Protein AF-A0A536NZL5-F1 (afdb_monomer_lite)

Sequence (106 aa):
MLSHNQVSAVLCATDLERSRDFYEKRLGFVLSPKTIRNHLVFEFGNGETLVIYGRPSPSKADHTQLRFWSTAIEKDVKELVAAGVVFDELDMGAIKQSIILPRFPE

Radius of gyration: 14.48 Å; chains: 1; bounding box: 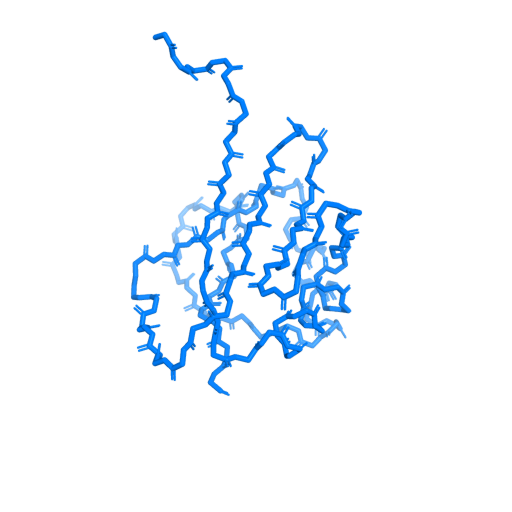34×28×32 Å

Structure (mmCIF, N/CA/C/O backbone):
data_AF-A0A536NZL5-F1
#
_entry.id   AF-A0A536NZL5-F1
#
loop_
_atom_site.group_PDB
_atom_site.id
_atom_site.type_symbol
_atom_site.label_atom_id
_atom_site.label_alt_id
_atom_site.label_comp_id
_atom_site.label_asym_id
_atom_site.label_entity_id
_atom_site.label_seq_id
_atom_site.pdbx_PDB_ins_code
_atom_site.Cartn_x
_atom_site.Cartn_y
_atom_site.Cartn_z
_atom_site.occupancy
_atom_site.B_iso_or_equiv
_atom_site.auth_seq_id
_atom_site.auth_comp_id
_atom_site.auth_asym_id
_atom_site.auth_atom_id
_atom_site.pdbx_PDB_model_num
ATOM 1 N N . MET A 1 1 ? 14.555 8.130 20.555 1.00 80.31 1 MET A N 1
ATOM 2 C CA . MET A 1 1 ? 14.855 9.260 19.645 1.00 80.31 1 MET A CA 1
ATOM 3 C C . MET A 1 1 ? 14.447 8.986 18.182 1.00 80.31 1 MET A C 1
ATOM 5 O O . MET A 1 1 ? 15.042 9.556 17.289 1.00 80.31 1 MET A O 1
ATOM 9 N N . LEU A 1 2 ? 13.411 8.180 17.897 1.00 92.00 2 LEU A N 1
ATOM 10 C CA . LEU A 1 2 ? 12.866 8.012 16.527 1.00 92.00 2 LEU A CA 1
ATOM 11 C C . LEU A 1 2 ? 11.328 7.987 16.481 1.00 92.00 2 LEU A C 1
ATOM 13 O O . LEU A 1 2 ? 10.746 8.035 15.408 1.00 92.00 2 LEU A O 1
ATOM 17 N N . SER A 1 3 ? 10.662 7.957 17.637 1.00 89.88 3 SER A N 1
ATOM 18 C CA . SER A 1 3 ? 9.207 7.816 17.764 1.00 89.88 3 SER A CA 1
ATOM 19 C C . SER A 1 3 ? 8.389 8.999 17.227 1.00 89.88 3 SER A C 1
ATOM 21 O O . SER A 1 3 ? 7.169 8.918 17.206 1.00 89.88 3 SER A O 1
ATOM 23 N N . HIS A 1 4 ? 9.046 10.093 16.829 1.00 88.69 4 HIS A N 1
ATOM 24 C CA . HIS A 1 4 ? 8.417 11.267 16.214 1.00 88.69 4 HIS A CA 1
ATOM 25 C C . HIS A 1 4 ? 8.686 11.360 14.706 1.00 88.69 4 HIS A C 1
ATOM 27 O O . HIS A 1 4 ? 8.263 12.321 14.070 1.00 88.69 4 HIS A O 1
ATOM 33 N N . ASN A 1 5 ? 9.412 10.396 14.135 1.00 90.69 5 ASN A N 1
ATOM 34 C CA . ASN A 1 5 ? 9.725 10.393 12.716 1.00 90.69 5 ASN A CA 1
ATOM 35 C C . ASN A 1 5 ? 8.619 9.692 11.925 1.00 90.69 5 ASN A C 1
ATOM 37 O O . ASN A 1 5 ? 7.966 8.768 12.408 1.00 90.69 5 ASN A O 1
ATOM 41 N N . GLN A 1 6 ? 8.478 10.108 10.672 1.00 90.31 6 GLN A N 1
ATOM 42 C CA . GLN A 1 6 ? 7.650 9.437 9.682 1.00 90.31 6 GLN A CA 1
ATOM 43 C C . GLN A 1 6 ? 8.131 7.994 9.471 1.00 90.31 6 GLN A C 1
ATOM 45 O O . GLN A 1 6 ? 9.335 7.737 9.374 1.00 90.31 6 GLN A O 1
ATOM 50 N N . VAL A 1 7 ? 7.189 7.058 9.370 1.00 91.25 7 VAL A N 1
ATOM 51 C CA . VAL A 1 7 ? 7.466 5.642 9.105 1.00 91.25 7 VAL A CA 1
ATOM 52 C C . VAL A 1 7 ? 6.944 5.239 7.736 1.00 91.25 7 VAL A C 1
ATOM 54 O O . VAL A 1 7 ? 5.992 5.817 7.212 1.00 91.25 7 VAL A O 1
ATOM 57 N N . SER A 1 8 ? 7.594 4.243 7.142 1.00 91.94 8 SER A N 1
ATOM 58 C CA . SER A 1 8 ? 7.187 3.683 5.856 1.00 91.94 8 SER A CA 1
ATOM 59 C C . SER A 1 8 ? 7.092 2.169 5.956 1.00 91.94 8 SER A C 1
ATOM 61 O O . SER A 1 8 ? 8.019 1.520 6.443 1.00 91.94 8 SER A O 1
ATOM 63 N N . ALA A 1 9 ? 5.984 1.607 5.481 1.00 91.75 9 ALA A N 1
ATOM 64 C CA . ALA A 1 9 ? 5.891 0.184 5.200 1.00 91.75 9 ALA A CA 1
ATOM 65 C C . ALA A 1 9 ? 6.513 -0.084 3.826 1.00 91.75 9 ALA A C 1
ATOM 67 O O . ALA A 1 9 ? 6.274 0.663 2.878 1.00 91.75 9 ALA A O 1
ATOM 68 N N . VAL A 1 10 ? 7.305 -1.151 3.710 1.00 90.88 10 VAL A N 1
ATOM 69 C CA . VAL A 1 10 ? 7.952 -1.522 2.448 1.00 90.88 10 VAL A CA 1
ATOM 70 C C . VAL A 1 10 ? 7.530 -2.929 2.063 1.00 90.88 10 VAL A C 1
ATOM 72 O O . VAL A 1 10 ? 7.778 -3.884 2.799 1.00 90.88 10 VAL A O 1
ATOM 75 N N . LEU A 1 11 ? 6.905 -3.044 0.899 1.00 90.06 11 LEU A N 1
ATOM 76 C CA . LEU A 1 11 ? 6.512 -4.298 0.272 1.00 90.06 11 LEU A CA 1
ATOM 77 C C . LEU A 1 11 ? 7.285 -4.474 -1.034 1.00 90.06 11 LEU A C 1
ATOM 79 O O . LEU A 1 11 ? 7.877 -3.536 -1.572 1.00 90.06 11 LEU A O 1
ATOM 83 N N . CYS A 1 12 ? 7.271 -5.691 -1.557 1.00 89.19 12 CYS A N 1
ATOM 84 C CA . CYS A 1 12 ? 7.812 -5.971 -2.875 1.00 89.19 12 CYS A CA 1
ATOM 85 C C . CYS A 1 12 ? 6.795 -6.738 -3.707 1.00 89.19 12 CYS A C 1
ATOM 87 O O . CYS A 1 12 ? 5.971 -7.472 -3.163 1.00 89.19 12 CYS A O 1
ATOM 89 N N . ALA A 1 13 ? 6.871 -6.555 -5.018 1.00 89.25 13 ALA A N 1
ATOM 90 C CA . ALA A 1 13 ? 6.006 -7.220 -5.974 1.00 89.25 13 ALA A CA 1
ATOM 91 C C . ALA A 1 13 ? 6.820 -7.730 -7.162 1.00 89.25 13 ALA A C 1
ATOM 93 O O . ALA A 1 13 ? 7.828 -7.135 -7.551 1.00 89.25 13 ALA A O 1
ATOM 94 N N . THR A 1 14 ? 6.374 -8.837 -7.742 1.00 90.19 14 THR A N 1
ATOM 95 C CA . THR A 1 14 ? 6.873 -9.336 -9.031 1.00 90.19 14 THR A CA 1
ATOM 96 C C . THR A 1 14 ? 6.202 -8.624 -10.203 1.00 90.19 14 THR A C 1
ATOM 98 O O . THR A 1 14 ? 6.811 -8.487 -11.259 1.00 90.19 14 THR A O 1
ATOM 101 N N . ASP A 1 15 ? 4.985 -8.118 -9.989 1.00 90.81 15 ASP A N 1
ATOM 102 C CA . ASP A 1 15 ? 4.206 -7.341 -10.949 1.00 90.81 15 ASP A CA 1
ATOM 103 C C . ASP A 1 15 ? 3.757 -6.011 -10.319 1.00 90.81 15 ASP A C 1
ATOM 105 O O . ASP A 1 15 ? 2.849 -5.951 -9.478 1.00 90.81 15 ASP A O 1
ATOM 109 N N . LEU A 1 16 ? 4.447 -4.930 -10.699 1.00 91.81 16 LEU A N 1
ATOM 110 C CA . LEU A 1 16 ? 4.163 -3.584 -10.205 1.00 91.81 16 LEU A CA 1
ATOM 111 C C . LEU A 1 16 ? 2.895 -2.985 -10.813 1.00 91.81 16 LEU A C 1
ATOM 113 O O . LEU A 1 16 ? 2.208 -2.250 -10.113 1.00 91.81 16 LEU A O 1
ATOM 117 N N . GLU A 1 17 ? 2.563 -3.289 -12.066 1.00 92.38 17 GLU A N 1
ATOM 118 C CA . GLU A 1 17 ? 1.351 -2.762 -12.708 1.00 92.38 17 GLU A CA 1
ATOM 119 C C . GLU A 1 17 ? 0.106 -3.378 -12.071 1.00 92.38 17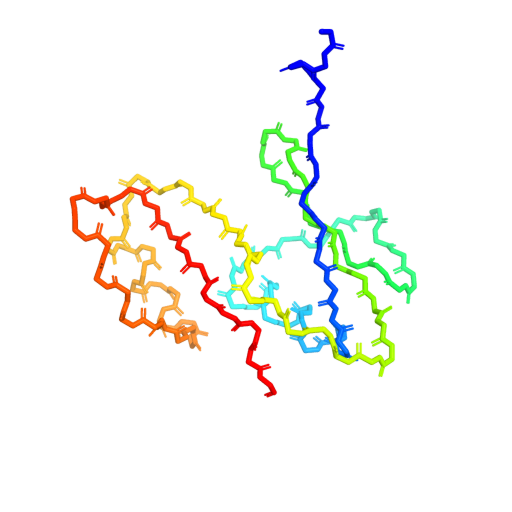 GLU A C 1
ATOM 121 O O . GLU A 1 17 ? -0.806 -2.660 -11.662 1.00 92.38 17 GLU A O 1
ATOM 126 N N . ARG A 1 18 ? 0.106 -4.697 -11.849 1.00 91.44 18 ARG A N 1
ATOM 127 C CA . ARG A 1 18 ? -0.971 -5.362 -11.105 1.00 91.44 18 ARG A CA 1
ATOM 128 C C . ARG A 1 18 ? -1.093 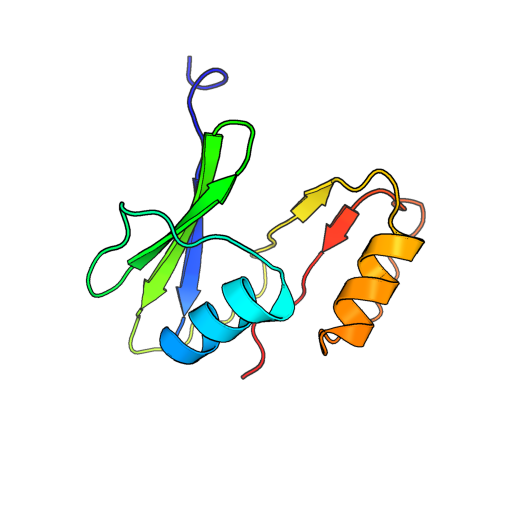-4.834 -9.680 1.00 91.44 18 ARG A C 1
ATOM 130 O O . ARG A 1 18 ? -2.205 -4.630 -9.195 1.00 91.44 18 ARG A O 1
ATOM 137 N N . SER A 1 19 ? 0.039 -4.608 -9.010 1.00 91.69 19 SER A N 1
ATOM 138 C CA . SER A 1 19 ? 0.045 -4.016 -7.670 1.00 91.69 19 SER A CA 1
ATOM 139 C C . SER A 1 19 ? -0.580 -2.625 -7.702 1.00 91.69 19 SER A C 1
ATOM 141 O O . SER A 1 19 ? -1.521 -2.360 -6.960 1.00 91.69 19 SER A O 1
ATOM 143 N N . ARG A 1 20 ? -0.117 -1.755 -8.602 1.00 93.00 20 ARG A N 1
ATOM 144 C CA . ARG A 1 20 ? -0.652 -0.407 -8.797 1.00 93.00 20 ARG A CA 1
ATOM 145 C C . ARG A 1 20 ? -2.162 -0.426 -9.008 1.00 93.00 20 ARG A C 1
ATOM 147 O O . ARG A 1 20 ? -2.873 0.275 -8.296 1.00 93.00 20 ARG A O 1
ATOM 154 N N . ASP A 1 21 ? -2.647 -1.265 -9.916 1.00 92.94 21 ASP A N 1
ATOM 155 C CA . ASP A 1 21 ? -4.073 -1.409 -10.201 1.00 92.94 21 ASP A CA 1
ATOM 156 C C . ASP A 1 21 ? -4.874 -1.833 -8.970 1.00 92.94 21 ASP A C 1
ATOM 158 O O . ASP A 1 21 ? -5.955 -1.298 -8.724 1.00 92.94 21 ASP A O 1
ATOM 162 N N . PHE A 1 22 ? -4.351 -2.760 -8.169 1.00 91.69 22 PHE A N 1
ATOM 163 C CA . PHE A 1 22 ? -4.991 -3.153 -6.920 1.00 91.69 22 PHE A CA 1
ATOM 164 C C . PHE A 1 22 ? -5.066 -1.981 -5.930 1.00 91.69 22 PHE A C 1
ATOM 166 O O . PHE A 1 22 ? -6.152 -1.629 -5.471 1.00 91.69 22 PHE A O 1
ATOM 173 N N . TYR A 1 23 ? -3.941 -1.330 -5.636 1.00 92.69 23 TYR A N 1
ATOM 174 C CA . TYR A 1 23 ? -3.903 -0.253 -4.645 1.00 92.69 23 TYR A CA 1
ATOM 175 C C . TYR A 1 23 ? -4.687 0.990 -5.090 1.00 92.69 23 TYR A C 1
ATOM 177 O O . TYR A 1 23 ? -5.455 1.525 -4.294 1.00 92.69 23 TYR A O 1
ATOM 185 N N . GLU A 1 24 ? -4.576 1.424 -6.347 1.00 92.88 24 GLU A N 1
ATOM 186 C CA . GLU A 1 24 ? -5.299 2.607 -6.834 1.00 92.88 24 GLU A CA 1
ATOM 187 C C . GLU A 1 24 ? -6.780 2.319 -7.093 1.00 92.88 24 GLU A C 1
ATOM 189 O O . GLU A 1 24 ? -7.648 3.045 -6.614 1.00 92.88 24 GLU A O 1
ATOM 194 N N . LYS A 1 25 ? -7.102 1.256 -7.841 1.00 91.25 25 LYS A N 1
ATOM 195 C CA . LYS A 1 25 ? -8.477 1.043 -8.327 1.00 91.25 25 LYS A CA 1
ATOM 196 C C . LYS A 1 25 ? -9.352 0.281 -7.338 1.00 91.25 25 LYS A C 1
ATOM 198 O O . LYS A 1 25 ? -10.566 0.457 -7.368 1.00 91.25 25 LYS A O 1
ATOM 203 N N . ARG A 1 26 ? -8.774 -0.596 -6.508 1.00 89.81 26 ARG A N 1
ATOM 204 C CA . ARG A 1 26 ? -9.540 -1.435 -5.564 1.00 89.81 26 ARG A CA 1
ATOM 205 C C . ARG A 1 26 ? -9.567 -0.828 -4.169 1.00 89.81 26 ARG A C 1
ATOM 207 O O . ARG A 1 26 ? -10.624 -0.794 -3.554 1.00 89.81 26 ARG A O 1
ATOM 214 N N . LEU A 1 27 ? -8.423 -0.336 -3.691 1.00 91.06 27 LEU A N 1
ATOM 215 C CA . LEU A 1 27 ? -8.311 0.265 -2.356 1.00 91.06 27 LEU A CA 1
ATOM 216 C C . LEU A 1 27 ? -8.444 1.793 -2.353 1.00 91.06 27 LEU A C 1
ATOM 218 O O . LEU A 1 27 ? -8.515 2.389 -1.281 1.00 91.06 27 LEU A O 1
ATOM 222 N N . GLY A 1 28 ? -8.470 2.431 -3.527 1.00 91.56 28 GLY A N 1
ATOM 223 C CA . GLY A 1 28 ? -8.629 3.880 -3.645 1.00 91.56 28 GLY A CA 1
ATOM 224 C C . GLY A 1 28 ? -7.399 4.682 -3.216 1.00 91.56 28 GLY A C 1
ATOM 225 O O . GLY A 1 28 ? -7.529 5.858 -2.879 1.00 91.56 28 GLY A O 1
ATOM 226 N N . PHE A 1 29 ? -6.210 4.072 -3.174 1.00 93.25 29 PHE A N 1
ATOM 227 C CA . PHE A 1 29 ? -4.994 4.794 -2.806 1.00 93.25 29 PHE A CA 1
ATOM 228 C C . PHE A 1 29 ? -4.594 5.759 -3.915 1.00 93.25 29 PHE A C 1
ATOM 230 O O . PHE A 1 29 ? -4.787 5.496 -5.098 1.00 93.25 29 PHE A O 1
ATOM 237 N N . VAL A 1 30 ? -3.993 6.876 -3.520 1.00 93.88 30 VAL A N 1
ATOM 238 C CA . VAL A 1 30 ? -3.511 7.887 -4.458 1.00 93.88 30 VAL A CA 1
ATOM 239 C C . VAL A 1 30 ? -2.006 7.737 -4.604 1.00 93.88 30 VAL A C 1
ATOM 241 O O . VAL A 1 30 ? -1.266 7.805 -3.619 1.00 93.88 30 VAL A O 1
ATOM 244 N N . LEU A 1 31 ? -1.550 7.521 -5.836 1.00 95.19 31 LEU A N 1
ATOM 245 C CA . LEU A 1 31 ? -0.129 7.435 -6.135 1.00 95.19 31 LEU A CA 1
ATOM 246 C C . LEU A 1 31 ? 0.558 8.782 -5.867 1.00 95.19 31 LEU A C 1
ATOM 248 O O . LEU A 1 31 ? 0.151 9.828 -6.372 1.00 95.19 31 LEU A O 1
ATOM 252 N N . SER A 1 32 ? 1.631 8.751 -5.083 1.00 95.81 32 SER A N 1
ATOM 253 C CA . SER A 1 32 ? 2.420 9.935 -4.763 1.00 95.81 32 SER A CA 1
ATOM 254 C C . SER A 1 32 ? 3.235 10.392 -5.978 1.00 95.81 32 SER A C 1
ATOM 256 O O . SER A 1 32 ? 3.840 9.552 -6.661 1.00 95.81 32 SER A O 1
ATOM 258 N N . PRO A 1 33 ? 3.386 11.715 -6.188 1.00 94.00 33 PRO A N 1
ATOM 259 C CA . PRO A 1 33 ? 4.326 12.279 -7.159 1.00 94.00 33 PRO A CA 1
ATOM 260 C C . PRO A 1 33 ? 5.788 11.859 -6.938 1.00 94.00 33 PRO A C 1
ATOM 262 O O . PRO A 1 33 ? 6.614 12.025 -7.831 1.00 94.00 33 PRO A O 1
ATOM 265 N N . LYS A 1 34 ? 6.123 11.320 -5.757 1.00 91.69 34 LYS A N 1
ATOM 266 C CA . LYS A 1 34 ? 7.461 10.811 -5.408 1.00 91.69 34 LYS A CA 1
ATOM 267 C C . LYS A 1 34 ? 7.760 9.415 -5.977 1.00 91.69 34 LYS A C 1
ATOM 269 O O . LYS A 1 34 ? 8.853 8.894 -5.765 1.00 91.69 34 LYS A O 1
ATOM 274 N N . THR A 1 35 ? 6.801 8.802 -6.667 1.00 93.69 35 THR A N 1
ATOM 275 C CA . THR A 1 35 ? 6.947 7.502 -7.337 1.00 93.69 35 THR A CA 1
ATOM 276 C C . THR A 1 35 ? 8.060 7.535 -8.390 1.00 93.69 35 THR A C 1
ATOM 278 O O . THR A 1 35 ? 8.183 8.490 -9.155 1.00 93.69 35 THR A O 1
ATOM 281 N N . ILE A 1 36 ? 8.867 6.472 -8.456 1.00 93.69 36 ILE A N 1
ATOM 282 C CA . ILE A 1 36 ? 9.976 6.325 -9.417 1.00 93.69 36 ILE A CA 1
ATOM 283 C C . ILE A 1 36 ? 9.870 4.999 -10.182 1.00 93.69 36 ILE A C 1
ATOM 285 O O . ILE A 1 36 ? 9.125 4.108 -9.789 1.00 93.69 36 ILE A O 1
ATOM 289 N N . ARG A 1 37 ? 10.659 4.836 -11.257 1.00 85.25 37 ARG A N 1
ATOM 290 C CA . ARG A 1 37 ? 10.575 3.762 -12.281 1.00 85.25 37 ARG A CA 1
ATOM 291 C C . ARG A 1 37 ? 10.496 2.299 -11.778 1.00 85.25 37 ARG A C 1
ATOM 293 O O . ARG A 1 37 ? 10.187 1.424 -12.571 1.00 85.25 37 ARG A O 1
ATOM 300 N N . ASN A 1 38 ? 10.753 2.010 -10.502 1.00 93.12 38 ASN A N 1
ATOM 301 C CA . ASN A 1 38 ? 10.603 0.666 -9.915 1.00 93.12 38 ASN A CA 1
ATOM 302 C C . ASN A 1 38 ? 10.000 0.682 -8.495 1.00 93.12 38 ASN A C 1
ATOM 304 O O . ASN A 1 38 ? 10.156 -0.287 -7.758 1.00 93.12 38 ASN A O 1
ATOM 308 N N . HIS A 1 39 ? 9.402 1.798 -8.074 1.00 95.44 39 HIS A N 1
ATOM 309 C CA . HIS A 1 39 ? 8.851 1.970 -6.730 1.00 95.44 39 HIS A CA 1
ATOM 310 C C . HIS A 1 39 ? 7.546 2.749 -6.808 1.00 95.44 39 HIS A C 1
ATOM 312 O O . HIS A 1 39 ? 7.575 3.936 -7.128 1.00 95.44 39 HIS A O 1
ATOM 318 N N . LEU A 1 40 ? 6.434 2.110 -6.460 1.00 96.00 40 LEU A N 1
ATOM 319 C CA . LEU A 1 40 ? 5.179 2.799 -6.177 1.00 96.00 40 LEU A CA 1
ATOM 320 C C . LEU A 1 40 ? 5.267 3.398 -4.778 1.00 96.00 40 LEU A C 1
ATOM 322 O O . LEU A 1 40 ? 5.692 2.712 -3.846 1.00 96.00 40 LEU A O 1
ATOM 326 N N . VAL A 1 41 ? 4.860 4.653 -4.634 1.00 96.69 41 VAL A N 1
ATOM 327 C CA . VAL A 1 41 ? 4.780 5.326 -3.337 1.00 96.69 41 VAL A CA 1
ATOM 328 C C . VAL A 1 41 ? 3.347 5.789 -3.128 1.00 96.69 41 VAL A C 1
ATOM 330 O O . VAL A 1 41 ? 2.813 6.514 -3.961 1.00 96.69 41 VAL A O 1
ATOM 333 N N . PHE A 1 42 ? 2.741 5.398 -2.012 1.00 95.69 42 PHE A N 1
ATOM 334 C CA . PHE A 1 42 ? 1.443 5.896 -1.555 1.00 95.69 42 PHE A CA 1
ATOM 335 C C . PHE A 1 42 ? 1.640 6.663 -0.249 1.00 95.69 42 PHE A C 1
ATOM 337 O O . PHE A 1 42 ? 2.365 6.199 0.632 1.00 95.69 42 PHE A O 1
ATOM 344 N N . GLU A 1 43 ? 1.015 7.831 -0.133 1.00 93.94 43 GLU A N 1
ATOM 345 C CA . GLU A 1 43 ? 1.085 8.692 1.052 1.00 93.94 43 GLU A CA 1
ATOM 346 C C . GLU A 1 43 ? -0.276 8.712 1.755 1.00 93.94 43 GLU A C 1
ATOM 348 O O . GLU A 1 43 ? -1.313 8.872 1.110 1.00 93.94 43 GLU A O 1
ATOM 353 N N . PHE A 1 44 ? -0.273 8.548 3.078 1.00 90.00 44 PHE A N 1
ATOM 354 C CA . PHE A 1 44 ? 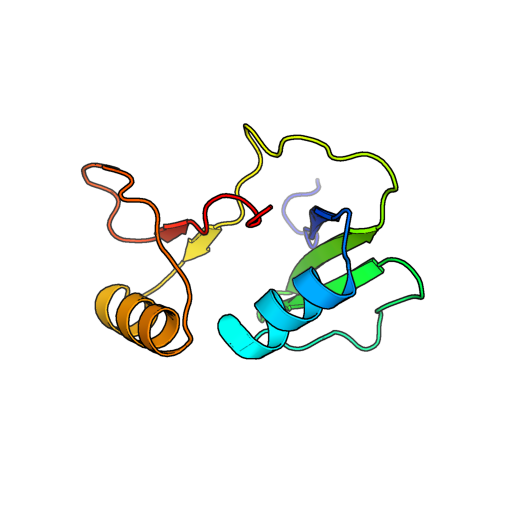-1.476 8.567 3.910 1.00 90.00 44 PHE A CA 1
ATOM 355 C C . PHE A 1 44 ? -1.551 9.845 4.756 1.00 90.00 44 PHE A C 1
ATOM 357 O O . PHE A 1 44 ? -0.574 10.579 4.909 1.00 90.00 44 PHE A O 1
ATOM 364 N N . GLY A 1 45 ? -2.737 10.125 5.304 1.00 78.31 45 GLY A N 1
ATOM 365 C CA . GLY A 1 45 ? -3.075 11.426 5.896 1.00 78.31 45 GLY A CA 1
ATOM 366 C C . GLY A 1 45 ? -2.189 11.897 7.057 1.00 78.31 45 GLY A C 1
ATOM 367 O O . GLY A 1 45 ? -2.014 13.102 7.208 1.00 78.31 45 GLY A O 1
ATOM 368 N N . ASN A 1 46 ? -1.588 10.989 7.836 1.00 82.75 46 ASN A N 1
ATOM 369 C CA . ASN A 1 46 ? -0.694 11.348 8.949 1.00 82.75 46 ASN A CA 1
ATOM 370 C C . ASN A 1 46 ? 0.796 11.271 8.569 1.00 82.75 46 ASN A C 1
ATOM 372 O O . ASN A 1 46 ? 1.678 11.342 9.425 1.00 82.75 46 ASN A O 1
ATOM 376 N N . GLY A 1 47 ? 1.084 11.167 7.270 1.00 87.00 47 GLY A N 1
ATOM 377 C CA . GLY A 1 47 ? 2.429 11.105 6.728 1.00 87.00 47 GLY A CA 1
ATOM 378 C C . GLY A 1 47 ? 2.983 9.689 6.618 1.00 87.00 47 GLY A C 1
ATOM 379 O O . GLY A 1 47 ? 4.053 9.529 6.061 1.00 87.00 47 GLY A O 1
ATOM 380 N N . GLU A 1 48 ? 2.330 8.624 7.065 1.00 91.88 48 GLU A N 1
ATOM 381 C CA . GLU A 1 48 ? 2.834 7.277 6.777 1.00 91.88 48 GLU A CA 1
ATOM 382 C C . GLU A 1 48 ? 2.894 7.040 5.265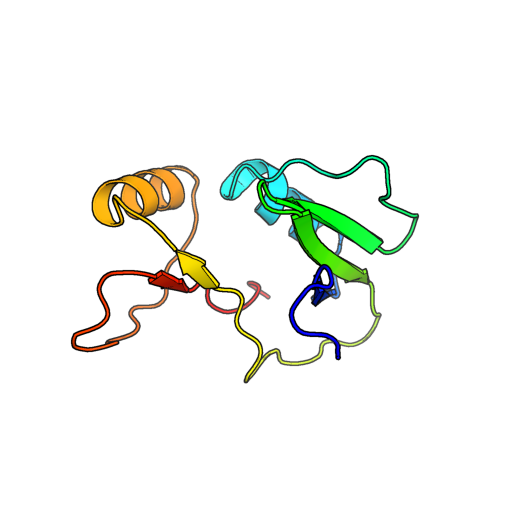 1.00 91.88 48 GLU A C 1
ATOM 384 O O . GLU A 1 48 ? 2.073 7.558 4.502 1.00 91.88 48 GLU A O 1
ATOM 389 N N . THR A 1 49 ? 3.868 6.247 4.818 1.00 94.31 49 THR A N 1
ATOM 390 C CA . THR A 1 49 ? 3.944 5.859 3.406 1.00 94.31 49 THR A CA 1
ATOM 391 C C . THR A 1 49 ? 3.970 4.351 3.227 1.00 94.31 49 THR A C 1
ATOM 393 O O . THR A 1 49 ? 4.457 3.605 4.082 1.00 94.31 49 THR A O 1
ATOM 396 N N . LEU A 1 50 ? 3.439 3.898 2.096 1.00 94.31 50 LEU A N 1
ATOM 397 C CA . LEU A 1 50 ? 3.632 2.548 1.591 1.00 94.31 50 LEU A CA 1
ATOM 398 C C . LEU A 1 50 ? 4.509 2.624 0.347 1.00 94.31 50 LEU A C 1
ATOM 400 O O . LEU A 1 50 ? 4.146 3.272 -0.633 1.00 94.31 50 LEU A O 1
ATOM 404 N N . VAL A 1 51 ? 5.638 1.924 0.383 1.00 94.88 51 VAL A N 1
ATOM 405 C CA . VAL A 1 51 ? 6.532 1.761 -0.762 1.00 94.88 51 VAL A CA 1
ATOM 406 C C . VAL A 1 51 ? 6.420 0.334 -1.276 1.00 94.88 51 VAL A C 1
ATOM 408 O O . VAL A 1 51 ? 6.583 -0.614 -0.510 1.00 94.88 51 VAL A O 1
ATOM 411 N N . ILE A 1 52 ? 6.177 0.171 -2.574 1.00 93.44 52 ILE A N 1
ATOM 412 C CA . ILE A 1 52 ? 6.152 -1.139 -3.233 1.00 93.44 52 ILE A CA 1
ATOM 413 C C . ILE A 1 52 ? 7.189 -1.141 -4.335 1.00 93.44 52 ILE A C 1
ATOM 415 O O . ILE A 1 52 ? 7.043 -0.409 -5.313 1.00 93.44 52 ILE A O 1
ATOM 419 N N . TYR A 1 53 ? 8.228 -1.957 -4.187 1.00 93.56 53 TYR A N 1
ATOM 420 C CA . TYR A 1 53 ? 9.288 -2.044 -5.186 1.00 93.56 53 TYR A CA 1
ATOM 421 C C . TYR A 1 53 ? 9.245 -3.349 -5.977 1.00 93.56 53 TYR A C 1
ATOM 423 O O . TYR A 1 53 ? 8.895 -4.413 -5.461 1.00 93.56 53 TYR A O 1
ATOM 431 N N . GLY A 1 54 ? 9.611 -3.260 -7.253 1.00 91.75 54 GLY A N 1
ATOM 432 C CA . GLY A 1 54 ? 9.641 -4.406 -8.152 1.00 91.75 54 GLY A CA 1
ATOM 433 C C . GLY A 1 54 ? 10.882 -5.262 -7.919 1.00 91.75 54 GLY A C 1
ATOM 434 O O . GLY A 1 54 ? 11.995 -4.732 -7.824 1.00 91.75 54 GLY A O 1
ATOM 435 N N . ARG A 1 55 ? 10.717 -6.587 -7.862 1.00 88.75 55 ARG A N 1
ATOM 436 C CA . ARG A 1 55 ? 11.834 -7.544 -7.842 1.00 88.75 55 ARG A CA 1
ATOM 437 C C . ARG A 1 55 ? 11.536 -8.782 -8.701 1.00 88.75 55 ARG A C 1
ATOM 439 O O . ARG A 1 55 ? 10.395 -9.225 -8.744 1.00 88.75 55 ARG A O 1
ATOM 446 N N . PRO A 1 56 ? 12.552 -9.389 -9.341 1.00 82.06 56 PRO A N 1
ATOM 447 C CA . PRO A 1 56 ? 12.341 -10.458 -10.323 1.00 82.06 56 PRO A CA 1
ATOM 448 C C . PRO A 1 56 ? 11.953 -11.818 -9.724 1.00 82.06 56 PRO A C 1
ATOM 450 O O . PRO A 1 56 ? 11.450 -12.676 -10.438 1.00 82.06 56 PRO A O 1
ATOM 453 N N . SER A 1 57 ? 12.210 -12.046 -8.434 1.00 79.19 57 SER A N 1
ATOM 454 C CA . SER A 1 57 ? 11.924 -13.318 -7.763 1.00 79.19 57 SER A CA 1
ATOM 455 C C . SER A 1 57 ? 10.865 -13.105 -6.683 1.00 79.19 57 SER A C 1
ATOM 457 O O . SER A 1 57 ? 11.013 -12.157 -5.899 1.00 79.19 57 SER A O 1
ATOM 459 N N . PRO A 1 58 ? 9.824 -13.955 -6.616 1.00 65.81 58 PRO A N 1
ATOM 460 C CA . PRO A 1 58 ? 8.805 -13.841 -5.588 1.00 65.81 58 PRO A CA 1
ATOM 461 C C . PRO A 1 58 ? 9.432 -14.065 -4.211 1.00 65.81 58 PRO A C 1
ATOM 463 O O . PRO A 1 58 ? 10.143 -15.044 -3.985 1.00 65.81 58 PRO A O 1
ATOM 466 N N . SER A 1 59 ? 9.139 -13.181 -3.261 1.00 66.81 59 SER A N 1
ATOM 467 C CA . SER A 1 59 ? 9.175 -13.566 -1.851 1.00 66.81 59 SER A CA 1
ATOM 468 C C . SER A 1 59 ? 7.767 -13.877 -1.401 1.00 66.81 59 SER A C 1
ATOM 470 O O . SER A 1 59 ? 6.861 -13.073 -1.616 1.00 66.81 59 SER A O 1
ATOM 472 N N . LYS A 1 60 ? 7.600 -14.998 -0.705 1.00 65.75 60 LYS A N 1
ATOM 473 C CA . LYS A 1 60 ? 6.382 -15.220 0.059 1.00 65.75 60 LYS A CA 1
ATOM 474 C C . LYS A 1 60 ? 6.339 -14.200 1.194 1.00 65.75 60 LYS A C 1
ATOM 476 O O . LYS A 1 60 ? 7.224 -14.169 2.046 1.00 65.75 60 LYS A O 1
ATOM 481 N N . ALA A 1 61 ? 5.326 -13.341 1.186 1.00 71.31 61 ALA A N 1
ATOM 482 C CA . ALA A 1 61 ? 5.042 -12.427 2.286 1.00 71.31 61 ALA A CA 1
ATOM 483 C C . ALA A 1 61 ? 4.334 -13.196 3.418 1.00 71.31 61 ALA A C 1
ATOM 485 O O . ALA A 1 61 ? 3.177 -12.937 3.732 1.00 71.31 61 ALA A O 1
ATOM 486 N N . ASP A 1 62 ? 5.006 -14.196 3.997 1.00 70.38 62 ASP A N 1
ATOM 487 C CA . ASP A 1 62 ? 4.401 -15.095 4.994 1.00 70.38 62 ASP A CA 1
ATOM 488 C C . ASP A 1 62 ? 4.104 -14.386 6.329 1.00 70.38 62 ASP A C 1
ATOM 490 O O . ASP A 1 62 ? 3.217 -14.805 7.069 1.00 70.38 62 ASP A O 1
ATOM 494 N N . HIS A 1 63 ? 4.816 -13.291 6.619 1.00 75.81 63 HIS A N 1
ATOM 495 C CA . HIS A 1 63 ? 4.740 -12.575 7.899 1.00 75.81 63 HIS A CA 1
ATOM 496 C C . HIS A 1 63 ? 4.558 -11.059 7.760 1.00 75.81 63 HIS A C 1
ATOM 498 O O . HIS A 1 63 ? 4.491 -10.350 8.763 1.00 75.81 63 HIS A O 1
ATOM 504 N N . THR A 1 64 ? 4.490 -10.539 6.536 1.00 81.25 64 THR A N 1
ATOM 505 C CA . THR A 1 64 ? 4.355 -9.099 6.304 1.00 81.25 64 THR A CA 1
ATOM 506 C C . THR A 1 64 ? 2.881 -8.733 6.220 1.00 81.25 64 THR A C 1
ATOM 508 O O . THR A 1 64 ? 2.169 -9.231 5.355 1.00 81.25 64 THR A O 1
ATOM 511 N N . GLN A 1 65 ? 2.430 -7.849 7.109 1.00 80.75 65 GLN A N 1
ATOM 512 C CA . GLN A 1 65 ? 1.058 -7.347 7.129 1.00 80.75 65 GLN A CA 1
ATOM 513 C C . GLN A 1 65 ? 1.063 -5.825 7.036 1.00 80.75 65 GLN A C 1
ATOM 515 O O . GLN A 1 65 ? 1.864 -5.159 7.693 1.00 80.75 65 GLN A O 1
ATOM 520 N N . LEU A 1 66 ? 0.128 -5.284 6.258 1.00 83.12 66 LEU A N 1
ATOM 521 C CA . LEU A 1 66 ? -0.244 -3.878 6.300 1.00 83.12 66 LEU A CA 1
ATOM 522 C C . LEU A 1 66 ? -1.631 -3.784 6.929 1.00 83.12 66 LEU A C 1
ATOM 524 O O . LEU A 1 66 ? -2.552 -4.493 6.524 1.00 83.12 66 LEU A O 1
ATOM 528 N N . ARG A 1 67 ? -1.756 -2.937 7.947 1.00 84.00 67 ARG A N 1
ATOM 529 C CA . ARG A 1 67 ? -2.977 -2.802 8.733 1.00 84.00 67 ARG A CA 1
ATOM 530 C C . ARG A 1 67 ? -3.506 -1.385 8.636 1.00 84.00 67 ARG A C 1
ATOM 532 O O . ARG A 1 67 ? -2.752 -0.437 8.838 1.00 84.00 67 ARG A O 1
ATOM 539 N N . PHE A 1 68 ? -4.813 -1.278 8.438 1.00 83.31 68 PHE A N 1
ATOM 540 C CA . PHE A 1 68 ? -5.537 -0.016 8.506 1.00 83.31 68 PHE A CA 1
ATOM 541 C C . PHE A 1 68 ? -6.488 -0.030 9.693 1.00 83.31 68 PHE A C 1
ATOM 543 O O . PHE A 1 68 ? -7.145 -1.040 9.963 1.00 83.31 68 PHE A O 1
ATOM 550 N N . TRP A 1 69 ? -6.547 1.095 10.397 1.00 84.81 69 TRP A N 1
ATOM 551 C CA . TRP A 1 69 ? -7.546 1.332 11.428 1.00 84.81 69 TRP A CA 1
ATOM 552 C C . TRP A 1 69 ? -8.804 1.878 10.772 1.00 84.81 69 TRP A C 1
ATOM 554 O O . TRP A 1 69 ? -8.736 2.843 10.013 1.00 84.81 69 TRP A O 1
ATOM 564 N N . SER A 1 70 ? -9.939 1.261 11.078 1.00 84.00 70 SER A N 1
ATOM 565 C CA . SER A 1 70 ? -11.239 1.682 10.571 1.00 84.00 70 SER A CA 1
ATOM 566 C C . SER A 1 70 ? -12.168 2.005 11.731 1.00 84.00 70 SER A C 1
ATOM 568 O O . SER A 1 70 ? -12.193 1.308 12.747 1.00 84.00 70 SER A O 1
ATOM 570 N N . THR A 1 71 ? -12.954 3.064 11.567 1.00 87.38 71 THR A N 1
ATOM 571 C CA . THR A 1 71 ? -14.038 3.432 12.484 1.00 87.38 71 THR A CA 1
ATOM 572 C C . THR A 1 71 ? -15.385 2.835 12.059 1.00 87.38 71 THR A C 1
ATOM 574 O O . THR A 1 71 ? -16.357 2.958 12.802 1.00 87.38 71 THR A O 1
ATOM 577 N N . ALA A 1 72 ? -15.455 2.179 10.892 1.00 88.00 72 ALA A N 1
ATOM 578 C CA . ALA A 1 72 ? -16.679 1.653 10.289 1.00 88.00 72 ALA A CA 1
ATOM 579 C C . ALA A 1 72 ? -16.409 0.388 9.444 1.00 88.00 72 ALA A C 1
ATOM 581 O O . ALA A 1 72 ? -16.696 0.357 8.249 1.00 88.00 72 ALA A O 1
ATOM 582 N N . ILE A 1 73 ? -15.882 -0.675 10.068 1.00 85.56 73 ILE A N 1
ATOM 583 C CA . ILE A 1 73 ? -15.427 -1.886 9.354 1.00 85.56 73 ILE A CA 1
ATOM 584 C C . ILE A 1 73 ? -16.467 -2.459 8.398 1.00 85.56 73 ILE A C 1
ATOM 586 O O . ILE A 1 73 ? -16.132 -2.791 7.270 1.00 85.56 73 ILE A O 1
ATOM 590 N N . GLU A 1 74 ? -17.719 -2.595 8.830 1.00 85.31 74 GLU A N 1
ATOM 591 C CA . GLU A 1 74 ? -18.771 -3.213 8.011 1.00 85.31 74 GLU A CA 1
ATOM 592 C C . GLU A 1 74 ? -18.998 -2.448 6.702 1.00 85.31 74 GLU A C 1
ATOM 594 O O . GLU A 1 74 ? -19.217 -3.050 5.650 1.00 85.31 74 GLU A O 1
ATOM 599 N N . LYS A 1 75 ? -18.903 -1.115 6.762 1.00 89.88 75 LYS A N 1
ATOM 600 C CA . LYS A 1 75 ? -19.004 -0.246 5.592 1.00 89.88 75 LYS A CA 1
ATOM 601 C C . LYS A 1 75 ? -17.785 -0.425 4.689 1.00 89.88 75 LYS A C 1
ATOM 603 O O . LYS A 1 75 ? -17.961 -0.693 3.504 1.00 89.88 75 LYS A O 1
ATOM 608 N N . ASP A 1 76 ? -16.584 -0.329 5.249 1.00 88.81 76 ASP A N 1
ATOM 609 C CA . ASP A 1 76 ? -15.340 -0.420 4.482 1.00 88.81 76 ASP A CA 1
ATOM 610 C C . ASP A 1 76 ? -15.203 -1.792 3.807 1.00 88.81 76 ASP A C 1
ATOM 612 O O . ASP A 1 76 ? -14.909 -1.875 2.619 1.00 88.81 76 ASP A O 1
ATOM 616 N N . VAL A 1 77 ? -15.500 -2.883 4.522 1.00 87.19 77 VAL A N 1
ATOM 617 C CA . VAL A 1 77 ? -15.508 -4.243 3.958 1.00 87.19 77 VAL A CA 1
ATOM 618 C C . VAL A 1 77 ? -16.514 -4.344 2.816 1.00 87.19 77 VAL A C 1
ATOM 620 O O . VAL A 1 77 ? -16.179 -4.875 1.761 1.00 87.19 77 VAL A O 1
ATOM 623 N N . LYS A 1 78 ? -17.729 -3.806 2.977 1.00 89.06 78 LYS A N 1
ATOM 624 C CA . LYS A 1 78 ? -18.741 -3.814 1.912 1.00 89.06 78 LYS A CA 1
ATOM 625 C C . LYS A 1 78 ? -18.267 -3.064 0.665 1.00 89.06 78 LYS A C 1
ATOM 627 O O . LYS A 1 78 ? -18.473 -3.556 -0.444 1.00 89.06 78 LYS A O 1
ATOM 632 N N . GLU A 1 79 ? -17.651 -1.897 0.830 1.00 91.25 79 GLU A N 1
ATOM 633 C CA . GLU A 1 79 ? -17.110 -1.102 -0.281 1.00 91.25 79 GLU A CA 1
ATOM 634 C C . GLU A 1 79 ? -15.950 -1.824 -0.976 1.00 91.25 79 GLU A C 1
ATOM 636 O O . GLU A 1 79 ? -15.937 -1.925 -2.202 1.00 91.25 79 GLU A O 1
ATOM 641 N N . LEU A 1 80 ? -15.031 -2.413 -0.210 1.00 90.44 80 LEU A N 1
ATOM 642 C CA . LEU A 1 80 ? -13.892 -3.166 -0.735 1.00 90.44 80 LEU A CA 1
ATOM 643 C C . LEU A 1 80 ? -14.334 -4.439 -1.473 1.00 90.44 80 LEU A C 1
ATOM 645 O O . LEU A 1 80 ? -13.843 -4.713 -2.568 1.00 90.44 80 LEU A O 1
ATOM 649 N N . VAL A 1 81 ? -15.310 -5.182 -0.942 1.00 88.88 81 VAL A N 1
ATOM 650 C CA . VAL A 1 81 ? -15.909 -6.340 -1.631 1.00 88.88 81 VAL A CA 1
ATOM 651 C C . VAL A 1 81 ? -16.602 -5.907 -2.923 1.00 88.88 81 VAL A C 1
ATOM 653 O O . VAL A 1 81 ? -16.411 -6.543 -3.958 1.00 88.88 81 VAL A O 1
ATOM 656 N N . ALA A 1 82 ? -17.362 -4.806 -2.907 1.00 90.81 82 ALA A N 1
ATOM 657 C CA . ALA A 1 82 ? -17.981 -4.260 -4.117 1.00 90.81 82 ALA A CA 1
ATOM 658 C C . ALA A 1 82 ? -16.933 -3.813 -5.152 1.00 90.81 82 ALA A C 1
ATOM 660 O O . ALA A 1 82 ? -17.150 -3.946 -6.357 1.00 90.81 82 ALA A O 1
ATOM 661 N N . ALA A 1 83 ? -15.774 -3.349 -4.685 1.00 88.75 83 ALA A N 1
ATOM 662 C CA . ALA A 1 83 ? -14.619 -3.058 -5.516 1.00 88.75 83 ALA A CA 1
ATOM 663 C C . ALA A 1 83 ? -13.865 -4.320 -5.964 1.00 88.75 83 ALA A C 1
ATOM 665 O O . ALA A 1 83 ? -12.929 -4.185 -6.740 1.00 88.75 83 ALA A O 1
ATOM 666 N N . GLY A 1 84 ? -14.254 -5.534 -5.563 1.00 88.06 84 GLY A N 1
ATOM 667 C CA . GLY A 1 84 ? -13.642 -6.799 -5.990 1.00 88.06 84 GLY A CA 1
ATOM 668 C C . GLY A 1 84 ? -12.457 -7.265 -5.140 1.00 88.06 84 GLY A C 1
ATOM 669 O O . GLY A 1 84 ? -11.685 -8.109 -5.593 1.00 88.06 84 GLY A O 1
ATOM 670 N N . VAL A 1 85 ? -12.282 -6.716 -3.936 1.00 87.81 85 VAL A N 1
ATOM 671 C CA . VAL A 1 85 ? -11.313 -7.218 -2.954 1.00 87.81 85 VAL A CA 1
ATOM 672 C C . VAL A 1 85 ? -11.846 -8.506 -2.336 1.00 87.81 85 VAL A C 1
ATOM 674 O O . VAL A 1 85 ? -12.984 -8.563 -1.871 1.00 87.81 85 VAL A O 1
ATOM 677 N N . VAL A 1 86 ? -11.002 -9.534 -2.318 1.00 83.31 86 VAL A N 1
ATOM 678 C CA . VAL A 1 86 ? -11.283 -10.807 -1.652 1.00 83.31 86 VAL A CA 1
ATOM 679 C C . VAL A 1 86 ? -10.636 -10.776 -0.274 1.00 83.31 86 VAL A C 1
ATOM 681 O O . VAL A 1 86 ? -9.460 -10.436 -0.144 1.00 83.31 86 VAL A O 1
ATOM 684 N N . PHE A 1 87 ? -11.417 -11.111 0.746 1.00 78.50 87 PHE A N 1
ATOM 685 C CA . PHE A 1 87 ? -10.937 -11.260 2.112 1.00 78.50 87 PHE A CA 1
ATOM 686 C C . PHE A 1 87 ? -10.764 -12.741 2.420 1.00 78.50 87 PHE A C 1
ATOM 688 O O . PHE A 1 87 ? -11.661 -13.535 2.141 1.00 78.50 87 PHE A O 1
ATOM 695 N N . ASP A 1 88 ? -9.637 -13.087 3.033 1.00 71.25 88 ASP A N 1
ATOM 696 C CA . ASP A 1 88 ? -9.505 -14.372 3.705 1.00 71.25 88 ASP A CA 1
ATOM 697 C C . ASP A 1 88 ? -10.297 -14.301 5.013 1.00 71.25 88 ASP A C 1
ATOM 699 O O . ASP A 1 88 ? -10.197 -13.320 5.759 1.00 71.25 88 ASP A O 1
ATOM 703 N N . GLU A 1 89 ? -11.078 -15.339 5.310 1.00 59.59 89 GLU A N 1
ATOM 704 C CA . GLU A 1 89 ? -11.705 -15.492 6.621 1.00 59.59 89 GLU A CA 1
ATOM 705 C C . GLU A 1 89 ? -10.615 -15.754 7.669 1.00 59.59 89 GLU A C 1
ATOM 707 O O . GLU A 1 89 ? -10.192 -16.883 7.914 1.00 59.59 89 GLU A O 1
ATOM 712 N N . LEU A 1 90 ? -10.121 -14.6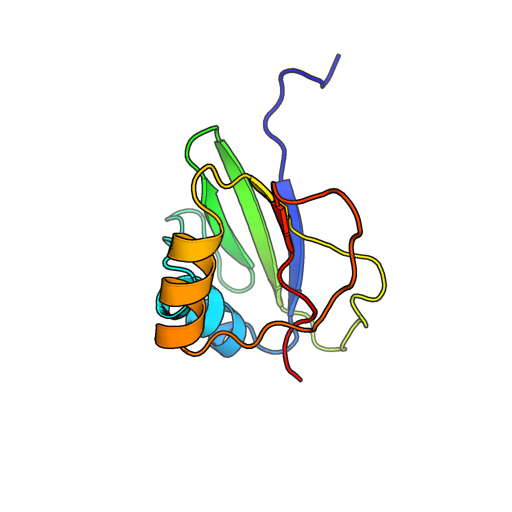78 8.275 1.00 55.12 90 LEU A N 1
ATOM 713 C CA . LEU A 1 90 ? -9.243 -14.729 9.435 1.00 55.12 90 LEU A CA 1
ATOM 714 C C . LEU A 1 90 ? -10.107 -14.614 10.693 1.00 55.12 90 LEU A C 1
ATOM 716 O O . LEU A 1 90 ? -10.605 -13.531 11.010 1.00 55.12 90 LEU A O 1
ATOM 720 N N . ASP A 1 91 ? -10.271 -15.716 11.429 1.00 52.19 91 ASP A N 1
ATOM 721 C CA . ASP A 1 91 ? -10.862 -15.681 12.771 1.00 52.19 91 ASP A CA 1
ATOM 722 C C . ASP A 1 91 ? -9.886 -14.989 13.737 1.00 52.19 91 ASP A C 1
ATOM 724 O O . ASP A 1 91 ? -8.962 -15.588 14.286 1.00 52.19 91 ASP A O 1
ATOM 728 N N . MET A 1 92 ? -10.055 -13.675 13.884 1.00 51.28 92 MET A N 1
ATOM 729 C CA . MET A 1 92 ? -9.209 -12.817 14.720 1.00 51.28 92 MET A CA 1
ATOM 730 C C . MET A 1 92 ? -9.805 -12.577 16.117 1.00 51.28 92 MET A C 1
ATOM 732 O O . MET A 1 92 ? -9.379 -11.653 16.822 1.00 51.28 92 MET A O 1
ATOM 736 N N . GLY A 1 93 ? -10.790 -13.375 16.547 1.00 58.66 93 GLY A N 1
ATOM 737 C CA . GLY A 1 93 ? -11.420 -13.230 17.860 1.00 58.66 93 GLY A CA 1
ATOM 738 C C . GLY A 1 93 ? -11.951 -11.809 18.121 1.00 58.66 93 GLY A C 1
ATOM 739 O O . GLY A 1 93 ? -12.724 -11.258 17.343 1.00 58.66 93 GLY A O 1
ATOM 740 N N . ALA A 1 94 ? -11.553 -11.188 19.237 1.00 47.47 94 ALA A N 1
ATOM 741 C CA . ALA A 1 94 ? -12.117 -9.918 19.722 1.00 47.47 94 ALA A CA 1
ATOM 742 C C . ALA A 1 94 ? -11.673 -8.642 18.962 1.00 47.47 94 ALA A C 1
ATOM 744 O O . ALA A 1 94 ? -12.115 -7.543 19.305 1.00 47.47 94 ALA A O 1
ATOM 745 N N . ILE A 1 95 ? -10.806 -8.737 17.948 1.00 48.69 95 ILE A N 1
ATOM 746 C CA . ILE A 1 95 ? -10.224 -7.558 17.285 1.00 48.69 95 ILE A CA 1
ATOM 747 C C . ILE A 1 95 ? -11.087 -7.143 16.085 1.00 48.69 95 ILE A C 1
ATOM 749 O O . ILE A 1 95 ? -10.808 -7.488 14.942 1.00 48.69 95 ILE A O 1
ATOM 753 N N . LYS A 1 96 ? -12.133 -6.350 16.343 1.00 54.38 96 LYS A N 1
ATOM 754 C CA . LYS A 1 96 ? -13.034 -5.777 15.320 1.00 54.38 96 LYS A CA 1
ATOM 755 C C . LYS A 1 96 ? -12.641 -4.360 14.873 1.00 54.38 96 LYS A C 1
ATOM 757 O O . LYS A 1 96 ? -13.522 -3.560 14.589 1.00 54.38 96 LYS A O 1
ATOM 762 N N . GLN A 1 97 ? -11.359 -3.986 14.893 1.00 52.28 97 GLN A N 1
ATOM 763 C CA . GLN A 1 97 ? -10.941 -2.586 14.635 1.00 52.28 97 GLN A CA 1
ATOM 764 C C . GLN A 1 97 ? -9.931 -2.408 13.499 1.00 52.28 97 GLN A C 1
ATOM 766 O O . GLN A 1 97 ? -9.495 -1.291 13.219 1.00 52.28 97 GLN A O 1
ATOM 771 N N . SER A 1 98 ? -9.563 -3.493 12.823 1.00 54.31 98 SER A N 1
ATOM 772 C CA . SER A 1 98 ? -8.530 -3.451 11.799 1.00 54.31 98 SER A CA 1
ATOM 773 C C . SER A 1 98 ? -8.912 -4.224 10.555 1.00 54.31 98 SER A C 1
ATOM 775 O O . SER A 1 98 ? -9.351 -5.367 10.655 1.00 54.31 98 SER A O 1
ATOM 777 N N . ILE A 1 99 ? -8.644 -3.628 9.397 1.00 59.75 99 ILE A N 1
ATOM 778 C CA . ILE A 1 99 ? -8.652 -4.336 8.122 1.00 59.75 99 ILE A CA 1
ATOM 779 C C . ILE A 1 99 ? -7.235 -4.850 7.890 1.00 59.75 99 ILE A C 1
ATOM 781 O O . ILE A 1 99 ? -6.278 -4.070 7.830 1.00 59.75 99 ILE A O 1
ATOM 785 N N . ILE A 1 100 ? -7.105 -6.171 7.806 1.00 58.78 100 ILE A N 1
ATOM 786 C CA . ILE A 1 100 ? -5.892 -6.839 7.345 1.00 58.78 100 ILE A CA 1
ATOM 787 C C . ILE A 1 100 ? -6.178 -7.238 5.912 1.00 58.78 100 ILE A C 1
ATOM 789 O O . ILE A 1 100 ? -7.099 -8.010 5.662 1.00 58.78 100 ILE A O 1
ATOM 793 N N . LEU A 1 101 ? -5.410 -6.693 4.978 1.00 61.97 101 LEU A N 1
ATOM 794 C CA . LEU A 1 101 ? -5.436 -7.185 3.612 1.00 61.97 101 LEU A CA 1
ATOM 795 C C . LEU A 1 101 ? -4.475 -8.376 3.552 1.00 61.97 101 LEU A C 1
ATOM 797 O O . LEU A 1 101 ? -3.272 -8.175 3.766 1.00 61.97 101 LEU A O 1
ATOM 801 N N . PRO A 1 102 ? -4.979 -9.609 3.360 1.00 51.00 102 PRO A N 1
ATOM 802 C CA . PRO A 1 102 ? -4.118 -10.766 3.205 1.00 51.00 102 PRO A CA 1
ATOM 803 C C . PRO A 1 102 ? -3.381 -10.716 1.862 1.00 51.00 102 PRO A C 1
ATOM 805 O O . PRO A 1 102 ? -3.523 -9.775 1.080 1.00 51.00 102 PRO A O 1
ATOM 808 N N . ARG A 1 103 ? -2.515 -11.715 1.666 1.00 53.78 103 ARG A N 1
ATOM 809 C CA . ARG A 1 103 ? -1.484 -11.806 0.624 1.00 53.78 103 ARG A CA 1
ATOM 810 C C . ARG A 1 103 ? -1.879 -11.224 -0.729 1.00 53.78 103 ARG A C 1
ATOM 812 O O . ARG A 1 103 ? -2.978 -11.430 -1.230 1.00 53.78 103 ARG A O 1
ATOM 819 N N . PHE A 1 104 ? -0.871 -10.624 -1.362 1.00 52.72 104 PHE A N 1
ATOM 820 C CA . PHE A 1 104 ? -0.854 -10.356 -2.793 1.00 52.72 104 PHE A CA 1
ATOM 821 C C . PHE A 1 104 ? -1.376 -11.579 -3.557 1.00 52.72 104 PHE A C 1
ATOM 823 O O . PHE A 1 104 ? -0.808 -12.662 -3.385 1.00 52.72 104 PHE A O 1
ATOM 830 N N . PRO A 1 105 ? -2.442 -11.440 -4.361 1.00 38.88 105 PRO A N 1
ATOM 831 C CA . PRO A 1 105 ? -2.892 -12.547 -5.183 1.00 38.88 105 PRO A CA 1
ATOM 832 C C . PRO A 1 105 ? -1.784 -12.868 -6.195 1.00 38.88 105 PRO A C 1
ATOM 834 O O . PRO A 1 105 ? -1.255 -11.949 -6.828 1.00 38.88 105 PRO A O 1
ATOM 837 N N . GLU A 1 106 ? -1.419 -14.151 -6.302 1.00 47.06 106 GLU A N 1
ATOM 838 C CA . GLU A 1 106 ? -0.451 -14.655 -7.294 1.00 47.06 106 GLU A CA 1
ATOM 839 C C . GLU A 1 106 ? -0.881 -14.341 -8.722 1.00 47.06 106 GLU A C 1
ATOM 841 O O . GLU A 1 106 ? -2.102 -14.308 -9.011 1.00 47.06 106 GLU A O 1
#

pLDDT: mean 82.13, std 14.7, range [38.88, 96.69]

Foldseek 3Di:
DPVPDAEEAEEEDQDPVLVCCCCCQQVVFDFDPPDDPFWTWTADDVGYIYIYGHDNDDDDPVPDWDKDFDPCQVVSVVSNVVSVQDDDPDCPDPPPTIDTRDDDDD

Secondary structure (DSSP, 8-state):
--TTS--EEEEEES-HHHHHHIIIIIS-PPBPTT-BTTEEEEE-TTS-EEEEEE-SSPPP-SS---EEE-S-HHHHHHHHHHTTPPPP----TT--SEEE------